Protein AF-A0A627EYJ0-F1 (afdb_monomer_lite)

Secondary structure (DSSP, 8-state):
---------SEEEEEES-HHHHHHHHHHHHHH-TTSEEEEE-SHHHHHHHHHT-TTPEEEEE--SS--HHHHHHTHHHHHHS-EEEE-S---HHHHHHHHHTT---EE-HHHHHHHHHHHHHH--

Radius of gyration: 14.63 Å; chains: 1; bounding box: 38×37×35 Å

Organism: Salmonella enterica (NCBI:txid28901)

Structure (mmCIF, N/CA/C/O backbone):
data_AF-A0A627EYJ0-F1
#
_entry.id   AF-A0A627EYJ0-F1
#
loop_
_atom_site.group_PDB
_atom_site.id
_atom_site.type_symbol
_atom_site.label_atom_id
_atom_site.label_alt_id
_atom_site.label_comp_id
_atom_site.label_asym_id
_atom_site.label_entity_id
_atom_site.label_seq_id
_atom_site.pdbx_PDB_ins_code
_atom_site.Cartn_x
_atom_site.Cartn_y
_atom_site.Cartn_z
_atom_site.occupancy
_atom_site.B_iso_or_equiv
_atom_site.auth_seq_id
_atom_site.auth_comp_id
_atom_site.auth_asym_id
_atom_site.auth_atom_id
_atom_site.pdbx_PDB_model_num
ATOM 1 N N . MET A 1 1 ? -24.959 13.457 2.576 1.00 31.61 1 MET A N 1
ATOM 2 C CA . MET A 1 1 ? -23.634 13.756 3.159 1.00 31.61 1 MET A CA 1
ATOM 3 C C . MET A 1 1 ? -23.467 12.906 4.403 1.00 31.61 1 MET A C 1
ATOM 5 O O . MET A 1 1 ? -23.877 13.311 5.481 1.00 31.61 1 MET A O 1
ATOM 9 N N . THR A 1 2 ? -22.971 11.685 4.243 1.00 36.28 2 THR A N 1
ATOM 10 C CA . THR A 1 2 ? -22.638 10.803 5.362 1.00 36.28 2 THR A CA 1
ATOM 11 C C . THR A 1 2 ? -21.277 11.224 5.898 1.00 36.28 2 THR A C 1
ATOM 13 O O . THR A 1 2 ? -20.251 11.022 5.255 1.00 36.28 2 THR A O 1
ATOM 16 N N . ALA A 1 3 ? -21.282 11.875 7.060 1.00 39.50 3 ALA A N 1
ATOM 17 C CA . ALA A 1 3 ? -20.084 12.046 7.860 1.00 39.50 3 ALA A CA 1
ATOM 18 C C . ALA A 1 3 ? -19.621 10.645 8.272 1.00 39.50 3 ALA A C 1
ATOM 20 O O . ALA A 1 3 ? -20.247 10.000 9.113 1.00 39.50 3 ALA A O 1
ATOM 21 N N . TYR A 1 4 ? -18.570 10.141 7.627 1.00 43.22 4 TYR A N 1
ATOM 22 C CA . TYR A 1 4 ? -17.852 8.984 8.133 1.00 43.22 4 TYR A CA 1
ATOM 23 C C . TYR A 1 4 ? -17.322 9.383 9.507 1.00 43.22 4 TYR A C 1
ATOM 25 O O . TYR A 1 4 ? -16.415 10.209 9.613 1.00 43.22 4 TYR A O 1
ATOM 33 N N . ASN A 1 5 ? -17.923 8.833 10.563 1.00 41.25 5 ASN A N 1
ATOM 34 C CA . ASN A 1 5 ? -17.305 8.784 11.877 1.00 41.25 5 ASN A CA 1
ATOM 35 C C . ASN A 1 5 ? -16.014 7.978 11.710 1.00 41.25 5 ASN A C 1
ATOM 37 O O . ASN A 1 5 ? -16.003 6.763 11.881 1.00 41.25 5 ASN A O 1
ATOM 41 N N . MET A 1 6 ? -14.932 8.656 11.329 1.00 46.12 6 MET A N 1
ATOM 42 C CA . MET A 1 6 ? -13.579 8.169 11.525 1.00 46.12 6 MET A CA 1
ATOM 43 C C . MET A 1 6 ? -13.405 8.046 13.036 1.00 46.12 6 MET A C 1
ATOM 45 O O . MET A 1 6 ? -12.924 8.967 13.694 1.00 46.12 6 MET A O 1
ATOM 49 N N . THR A 1 7 ? -13.791 6.911 13.614 1.00 48.22 7 THR A N 1
ATOM 50 C CA . THR A 1 7 ? -13.026 6.361 14.729 1.00 48.22 7 THR A CA 1
ATOM 51 C C . THR A 1 7 ? -11.583 6.397 14.260 1.00 48.22 7 THR A C 1
ATOM 53 O O . THR A 1 7 ? -11.213 5.623 13.384 1.00 48.22 7 THR A O 1
ATOM 56 N N . ALA A 1 8 ? -10.834 7.412 14.709 1.00 55.78 8 ALA A N 1
ATOM 57 C CA . ALA A 1 8 ? -9.495 7.703 14.222 1.00 55.78 8 ALA A CA 1
ATOM 58 C C . ALA A 1 8 ? -8.726 6.388 14.184 1.00 55.78 8 ALA A C 1
ATOM 60 O O . ALA A 1 8 ? -8.637 5.726 15.221 1.00 55.78 8 ALA A O 1
ATOM 61 N N . ALA A 1 9 ? -8.287 5.969 12.993 1.00 60.06 9 ALA A N 1
ATOM 62 C CA . ALA A 1 9 ? -7.642 4.679 12.822 1.00 60.06 9 ALA A CA 1
ATOM 63 C C . ALA A 1 9 ? -6.511 4.589 13.844 1.00 60.06 9 ALA A C 1
ATOM 65 O O . ALA A 1 9 ? -5.523 5.319 13.775 1.00 60.06 9 ALA A O 1
ATOM 66 N N . ARG A 1 10 ? -6.695 3.740 14.857 1.00 82.00 10 ARG A N 1
ATOM 67 C CA . ARG A 1 10 ? -5.769 3.665 15.993 1.00 82.00 10 ARG A CA 1
ATOM 68 C C . ARG A 1 10 ? -4.438 3.044 15.591 1.00 82.00 10 ARG A C 1
ATOM 70 O O . ARG A 1 10 ? -3.491 3.083 16.375 1.00 82.00 10 ARG A O 1
ATOM 77 N N . GLN A 1 11 ? -4.373 2.484 14.384 1.00 93.12 11 GLN A N 1
ATOM 78 C CA . GLN A 1 11 ? -3.228 1.771 13.872 1.00 93.12 11 GLN A CA 1
ATOM 79 C C . GLN A 1 11 ? -3.015 2.027 12.377 1.00 93.12 11 GLN A C 1
ATOM 81 O O . GLN A 1 11 ? -3.943 1.947 11.573 1.00 93.12 11 GLN A O 1
ATOM 86 N N . VAL A 1 12 ? -1.761 2.292 12.024 1.00 95.81 12 VAL A N 1
ATOM 87 C CA . VAL A 1 12 ? -1.252 2.338 10.655 1.00 95.81 12 VAL A CA 1
ATOM 88 C C . VAL A 1 12 ? -0.244 1.207 10.502 1.00 95.81 12 VAL A C 1
ATOM 90 O O . VAL A 1 12 ? 0.702 1.108 11.290 1.00 95.81 12 VAL A O 1
ATOM 93 N N . ILE A 1 13 ? -0.436 0.363 9.494 1.00 96.69 13 ILE A N 1
ATOM 94 C CA . ILE A 1 13 ? 0.482 -0.717 9.137 1.00 96.69 13 ILE A CA 1
ATOM 95 C C . ILE A 1 13 ? 1.143 -0.347 7.814 1.00 96.69 13 ILE A C 1
ATOM 97 O O . ILE A 1 13 ? 0.467 -0.113 6.816 1.00 96.69 13 ILE A O 1
ATOM 101 N N . ILE A 1 14 ? 2.471 -0.293 7.804 1.00 96.94 14 ILE A N 1
ATOM 102 C CA . ILE A 1 14 ? 3.259 0.033 6.616 1.00 96.94 14 ILE A CA 1
ATOM 103 C C . ILE A 1 14 ? 3.940 -1.238 6.121 1.00 96.94 14 ILE A C 1
ATOM 105 O O . ILE A 1 14 ? 4.604 -1.931 6.892 1.00 96.94 14 ILE A O 1
ATOM 109 N N . HIS A 1 15 ? 3.814 -1.530 4.833 1.00 96.06 15 HIS A N 1
ATOM 110 C CA . HIS A 1 15 ? 4.541 -2.607 4.172 1.00 96.06 15 HIS A CA 1
ATOM 111 C C . HIS A 1 15 ? 5.230 -2.079 2.918 1.00 96.06 15 HIS A C 1
ATOM 113 O O . HIS A 1 15 ? 4.689 -1.236 2.211 1.00 96.06 15 HIS A O 1
ATOM 119 N N . GLY A 1 16 ? 6.423 -2.579 2.623 1.00 93.31 16 GLY A N 1
ATOM 120 C CA . GLY A 1 16 ? 7.143 -2.232 1.408 1.00 93.31 16 GLY A CA 1
ATOM 121 C C . GLY A 1 16 ? 8.462 -2.974 1.302 1.00 93.31 16 GLY A C 1
ATOM 122 O O . GLY A 1 16 ? 8.986 -3.475 2.294 1.00 93.31 16 GLY A O 1
ATOM 123 N N . ASP A 1 17 ? 9.007 -3.031 0.092 1.00 86.31 17 ASP A N 1
ATOM 124 C CA . ASP A 1 1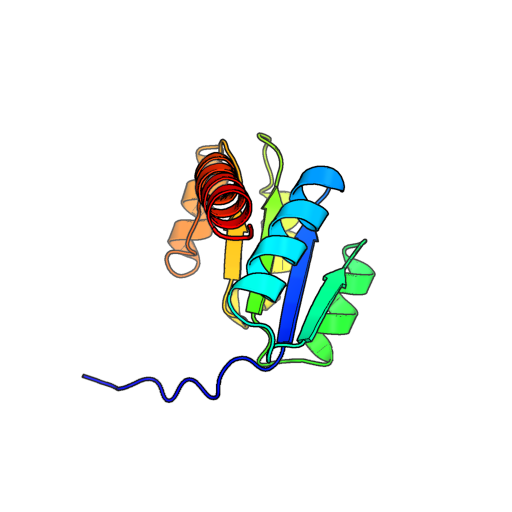7 ? 10.241 -3.766 -0.211 1.00 86.31 17 ASP A CA 1
ATOM 125 C C . ASP A 1 17 ? 11.508 -2.887 -0.177 1.00 86.31 17 ASP A C 1
ATOM 127 O O . ASP A 1 17 ? 12.612 -3.371 -0.425 1.00 86.31 17 ASP A O 1
ATOM 131 N N . CYS A 1 18 ? 11.361 -1.599 0.153 1.00 87.56 18 CYS A N 1
ATOM 132 C CA . CYS A 1 18 ? 12.442 -0.624 0.276 1.00 87.56 18 CYS A CA 1
ATOM 133 C C . CYS A 1 18 ? 12.471 -0.030 1.693 1.00 87.56 18 CYS A C 1
ATOM 135 O O . CYS A 1 18 ? 11.709 0.886 2.014 1.00 87.56 18 CYS A O 1
ATOM 137 N N . TRP A 1 19 ? 13.368 -0.543 2.542 1.00 89.69 19 TRP A N 1
ATOM 138 C CA . TRP A 1 19 ? 13.495 -0.126 3.946 1.00 89.69 19 TRP A CA 1
ATOM 139 C C . TRP A 1 19 ? 13.654 1.396 4.151 1.00 89.69 19 TRP A C 1
ATOM 141 O O . TRP A 1 19 ? 12.961 1.932 5.021 1.00 89.69 19 TRP A O 1
ATOM 151 N N . PRO A 1 20 ? 14.471 2.129 3.361 1.00 88.75 20 PRO A N 1
ATOM 152 C CA . PRO A 1 20 ? 14.584 3.582 3.504 1.00 88.75 20 PRO A CA 1
ATOM 153 C C . PRO A 1 20 ? 13.257 4.315 3.293 1.00 88.75 20 PRO A C 1
ATOM 155 O O . PRO A 1 20 ? 12.919 5.210 4.064 1.00 88.75 20 PRO A O 1
ATOM 158 N N . VAL A 1 21 ? 12.477 3.904 2.287 1.00 89.94 21 VAL A N 1
ATOM 159 C CA . VAL A 1 21 ? 11.166 4.503 2.001 1.00 89.94 21 VAL A CA 1
ATOM 160 C C . VAL A 1 21 ? 10.200 4.193 3.138 1.00 89.94 21 VAL A C 1
ATOM 162 O O . VAL A 1 21 ? 9.611 5.109 3.699 1.00 89.94 21 VAL A O 1
ATOM 165 N N . VAL A 1 22 ? 10.083 2.926 3.541 1.00 94.19 22 VAL A N 1
ATOM 166 C CA . VAL A 1 22 ? 9.208 2.510 4.653 1.00 94.19 22 VAL A CA 1
ATOM 167 C C . VAL A 1 22 ? 9.528 3.280 5.941 1.00 94.19 22 VAL A C 1
ATOM 169 O O . VAL A 1 22 ? 8.617 3.776 6.604 1.00 94.19 22 VAL A O 1
ATOM 172 N N . SER A 1 23 ? 10.812 3.442 6.264 1.00 92.31 23 SER A N 1
ATOM 173 C CA . SER A 1 23 ? 11.262 4.174 7.455 1.00 92.31 23 SER A CA 1
ATOM 174 C C . SER A 1 23 ? 10.925 5.666 7.380 1.00 92.31 23 SER A C 1
ATOM 176 O O . SER A 1 23 ? 10.452 6.246 8.357 1.00 92.31 23 SER A O 1
ATOM 178 N N . ALA A 1 24 ? 11.115 6.285 6.212 1.00 92.25 24 ALA A N 1
ATOM 179 C CA . ALA A 1 24 ? 10.760 7.681 5.974 1.00 92.25 24 ALA A CA 1
ATOM 180 C C . ALA A 1 24 ? 9.246 7.916 6.128 1.00 92.25 24 ALA A C 1
ATOM 182 O O . ALA A 1 24 ? 8.825 8.848 6.816 1.00 92.25 24 ALA A O 1
ATOM 183 N N . VAL A 1 25 ? 8.422 7.030 5.562 1.00 93.81 25 VAL A N 1
ATOM 184 C CA . VAL A 1 25 ? 6.960 7.083 5.716 1.00 93.81 25 VAL A CA 1
ATOM 185 C C . VAL A 1 25 ? 6.548 6.900 7.172 1.00 93.81 25 VAL A C 1
ATOM 187 O O . VAL A 1 25 ? 5.724 7.667 7.667 1.00 93.81 25 VAL A O 1
ATOM 190 N N . GLN A 1 26 ? 7.148 5.946 7.890 1.00 94.69 26 GLN A N 1
ATOM 191 C CA . GLN A 1 26 ? 6.879 5.754 9.316 1.00 94.69 26 GLN A CA 1
ATOM 192 C C . GLN A 1 26 ? 7.164 7.026 10.123 1.00 94.69 26 GLN A C 1
ATOM 194 O O . GLN A 1 26 ? 6.361 7.398 10.981 1.00 94.69 26 GLN A O 1
ATOM 199 N N . ALA A 1 27 ? 8.285 7.699 9.854 1.00 91.69 27 ALA A N 1
ATOM 200 C CA . ALA A 1 27 ? 8.635 8.945 10.529 1.00 91.69 27 ALA A CA 1
ATOM 201 C C . ALA A 1 27 ? 7.590 10.043 10.273 1.00 91.69 27 ALA A C 1
ATOM 203 O O . ALA A 1 27 ? 7.151 10.696 11.219 1.00 91.69 27 ALA A O 1
ATOM 204 N N . VAL A 1 28 ? 7.132 10.196 9.026 1.00 91.81 28 VAL A N 1
ATOM 205 C CA . VAL A 1 28 ? 6.078 11.163 8.677 1.00 91.81 28 VAL A CA 1
ATOM 206 C C . VAL A 1 28 ? 4.760 10.833 9.368 1.00 91.81 28 VAL A C 1
ATOM 208 O O . VAL A 1 28 ? 4.152 11.720 9.961 1.00 91.81 28 VAL A O 1
ATOM 211 N N . VAL A 1 29 ? 4.329 9.569 9.346 1.00 92.31 29 VAL A N 1
ATOM 212 C CA . VAL A 1 29 ? 3.090 9.149 10.019 1.00 92.31 29 VAL A CA 1
ATOM 213 C C . VAL A 1 29 ? 3.161 9.468 11.510 1.00 92.31 29 VAL A C 1
ATOM 215 O O . VAL A 1 29 ? 2.232 10.066 12.042 1.00 92.31 29 VAL A O 1
ATOM 218 N N . ARG A 1 30 ? 4.275 9.143 12.176 1.00 91.94 30 ARG A N 1
ATOM 219 C CA . ARG A 1 30 ? 4.462 9.436 13.607 1.00 91.94 30 ARG A CA 1
ATOM 220 C C . ARG A 1 30 ? 4.501 10.931 13.914 1.00 91.94 30 ARG A C 1
ATOM 222 O O . ARG A 1 30 ? 4.026 11.328 14.970 1.00 91.94 30 ARG A O 1
ATOM 229 N N . ALA A 1 31 ? 5.049 11.750 13.019 1.00 89.44 31 ALA A N 1
ATOM 230 C CA . ALA A 1 31 ? 5.067 13.201 13.189 1.00 89.44 31 ALA A CA 1
ATOM 231 C C . ALA A 1 31 ? 3.670 13.821 13.018 1.00 89.44 31 ALA A C 1
ATOM 233 O O . ALA A 1 31 ? 3.290 14.710 13.773 1.00 89.44 31 ALA A O 1
ATOM 234 N N . MET A 1 32 ? 2.899 13.339 12.040 1.00 86.44 32 MET A N 1
ATOM 235 C CA . MET A 1 32 ? 1.574 13.876 11.708 1.00 86.44 32 MET A CA 1
ATOM 236 C C . MET A 1 32 ? 0.453 13.332 12.603 1.00 86.44 32 MET A C 1
ATOM 238 O O . MET A 1 32 ? -0.571 13.991 12.775 1.00 86.44 32 MET A O 1
ATOM 242 N N . ARG A 1 33 ? 0.619 12.109 13.114 1.00 88.12 33 ARG A N 1
ATOM 243 C CA . ARG A 1 33 ? -0.359 11.352 13.908 1.00 88.12 33 ARG A CA 1
ATOM 244 C C . ARG A 1 33 ? 0.341 10.617 15.064 1.00 88.12 33 ARG A C 1
ATOM 246 O O . ARG A 1 33 ? 0.374 9.382 15.069 1.00 88.12 33 ARG A O 1
ATOM 253 N N . PRO A 1 34 ? 0.949 11.333 16.026 1.00 87.56 34 PRO A N 1
ATOM 254 C CA . PRO A 1 34 ? 1.672 10.713 17.143 1.00 87.56 34 PRO A CA 1
ATOM 255 C C . PRO A 1 34 ? 0.791 9.812 18.024 1.00 87.56 34 PRO A C 1
ATOM 257 O O . PRO A 1 34 ? 1.297 8.913 18.693 1.00 87.56 34 PRO A O 1
ATOM 260 N N . GLU A 1 35 ? -0.523 10.028 18.019 1.00 88.12 35 GLU A N 1
ATOM 261 C CA . GLU A 1 35 ? -1.522 9.233 18.731 1.00 88.12 35 GLU A CA 1
ATOM 262 C C . GLU A 1 35 ? -1.795 7.860 18.094 1.00 88.12 35 GLU A C 1
ATOM 264 O O . GLU A 1 35 ? -2.317 6.961 18.758 1.00 88.12 35 GLU A O 1
ATOM 269 N N . CYS A 1 36 ? -1.459 7.684 16.813 1.00 88.12 36 CYS A N 1
ATOM 270 C CA . CYS A 1 36 ? -1.682 6.441 16.086 1.00 88.12 36 CYS A CA 1
ATOM 271 C C . CYS A 1 36 ? -0.518 5.473 16.306 1.00 88.12 36 CYS A C 1
ATOM 273 O O . CYS A 1 36 ? 0.656 5.804 16.115 1.00 88.12 36 CYS A O 1
ATOM 275 N N . ARG A 1 37 ? -0.833 4.211 16.610 1.00 93.44 37 ARG A N 1
ATOM 276 C CA . ARG A 1 37 ? 0.171 3.149 16.601 1.00 93.44 37 ARG A CA 1
ATOM 277 C C . ARG A 1 37 ? 0.656 2.942 15.167 1.00 93.44 37 ARG A C 1
ATOM 279 O O . ARG A 1 37 ? -0.136 2.618 14.292 1.00 93.44 37 ARG A O 1
ATOM 286 N N . CYS A 1 38 ? 1.951 3.096 14.920 1.00 95.06 38 CYS A N 1
ATOM 287 C CA . CYS A 1 38 ? 2.522 2.895 13.590 1.00 95.06 38 CYS A CA 1
ATOM 288 C C . CYS A 1 38 ? 3.493 1.712 13.578 1.00 95.06 38 CYS A C 1
ATOM 290 O O . CYS A 1 38 ? 4.589 1.781 14.148 1.00 95.06 38 CYS A O 1
ATOM 292 N N . ASP A 1 39 ? 3.070 0.639 12.914 1.00 95.19 39 ASP A N 1
ATOM 293 C CA . ASP A 1 39 ? 3.780 -0.628 12.795 1.00 95.19 39 ASP A CA 1
ATOM 294 C C . ASP A 1 39 ? 4.317 -0.847 11.376 1.00 95.19 39 ASP A C 1
ATOM 296 O O . ASP A 1 39 ? 3.689 -0.460 10.393 1.00 95.19 39 ASP A O 1
ATOM 300 N N . ILE A 1 40 ? 5.451 -1.542 11.270 1.00 96.25 40 ILE A N 1
ATOM 301 C CA . ILE A 1 40 ? 5.987 -2.026 9.994 1.00 96.25 40 ILE A CA 1
ATOM 302 C C . ILE A 1 40 ? 5.734 -3.533 9.893 1.00 96.25 40 ILE A C 1
ATOM 304 O O . ILE A 1 40 ? 5.972 -4.287 10.843 1.00 96.25 40 ILE A O 1
ATOM 308 N N . ALA A 1 41 ? 5.253 -3.969 8.734 1.00 95.19 41 ALA A N 1
ATOM 309 C CA . ALA A 1 41 ? 5.186 -5.365 8.340 1.00 95.19 41 ALA A CA 1
ATOM 310 C C . ALA A 1 41 ? 6.307 -5.657 7.335 1.00 95.19 41 ALA A C 1
ATOM 312 O O . ALA A 1 41 ? 6.256 -5.225 6.187 1.00 95.19 41 ALA A O 1
ATOM 313 N N . GLU A 1 42 ? 7.327 -6.399 7.760 1.00 89.75 42 GLU A N 1
ATOM 314 C CA . GLU A 1 42 ? 8.538 -6.653 6.959 1.00 89.75 42 GLU A CA 1
ATOM 315 C C . GLU A 1 42 ? 8.353 -7.751 5.897 1.00 89.75 42 GLU A C 1
ATOM 317 O O . GLU A 1 42 ? 9.182 -7.922 5.009 1.00 89.75 42 GLU A O 1
ATOM 322 N 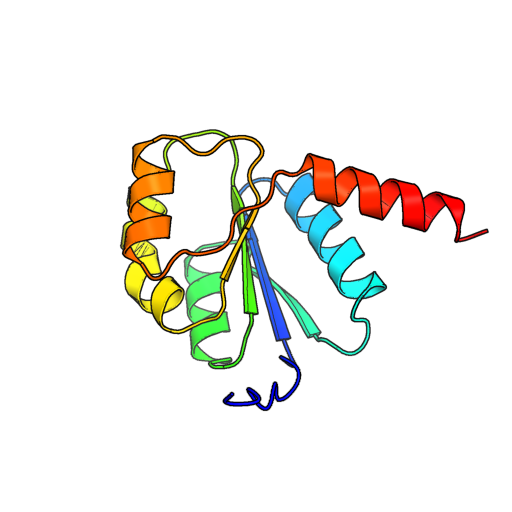N . SER A 1 43 ? 7.251 -8.501 5.967 1.00 90.94 43 SER A N 1
ATOM 323 C CA . SER A 1 43 ? 6.930 -9.589 5.044 1.00 90.94 43 SER A CA 1
ATOM 324 C C . SER A 1 43 ? 5.423 -9.692 4.818 1.00 90.94 43 SER A C 1
ATOM 326 O O . SER A 1 43 ? 4.634 -9.228 5.643 1.00 90.94 43 SER A O 1
ATOM 328 N N . LEU A 1 44 ? 5.010 -10.332 3.720 1.00 90.06 44 LEU A N 1
ATOM 329 C CA . LEU A 1 44 ? 3.589 -10.560 3.431 1.00 90.06 44 LEU A CA 1
ATOM 330 C C . LEU A 1 44 ? 2.880 -11.400 4.508 1.00 90.06 44 LEU A C 1
ATOM 332 O O . LEU A 1 44 ? 1.788 -11.008 4.912 1.00 90.06 44 LEU A O 1
ATOM 336 N N . PRO A 1 45 ? 3.469 -12.486 5.052 1.00 91.44 45 PRO A N 1
ATOM 337 C CA . PRO A 1 45 ? 2.856 -13.199 6.174 1.00 91.44 45 PRO A CA 1
ATOM 338 C C . PRO A 1 45 ? 2.665 -12.315 7.414 1.00 91.44 45 PRO A C 1
ATOM 340 O O . PRO A 1 45 ? 1.607 -12.349 8.037 1.00 91.44 45 PRO A O 1
ATOM 343 N N . CYS A 1 46 ? 3.657 -11.479 7.743 1.00 92.81 46 CYS A N 1
ATOM 344 C CA . CYS A 1 46 ? 3.559 -10.533 8.858 1.00 92.81 46 CYS A CA 1
ATOM 345 C C . CYS A 1 46 ? 2.454 -9.493 8.614 1.00 92.81 46 CYS A C 1
ATOM 347 O O . CYS A 1 46 ? 1.689 -9.175 9.524 1.00 92.81 46 CYS A O 1
ATOM 349 N N . LEU A 1 47 ? 2.333 -9.003 7.378 1.00 93.75 47 LEU A N 1
ATOM 350 C CA . LEU A 1 47 ? 1.278 -8.076 6.976 1.00 93.75 47 LEU A CA 1
ATOM 351 C C . LEU A 1 47 ? -0.111 -8.697 7.166 1.00 93.75 47 LEU A C 1
ATOM 353 O O . LEU A 1 47 ? -0.956 -8.109 7.839 1.00 93.75 47 LEU A O 1
ATOM 357 N N . LEU A 1 48 ? -0.316 -9.903 6.628 1.00 91.19 48 LEU A N 1
ATOM 358 C CA . LEU A 1 48 ? -1.573 -10.648 6.735 1.00 91.19 48 LEU A CA 1
ATOM 359 C C . LEU A 1 48 ? -1.961 -10.883 8.198 1.00 91.19 48 LEU A C 1
ATOM 361 O O . LEU A 1 48 ? -3.097 -10.616 8.594 1.00 91.19 48 LEU A O 1
ATOM 365 N N . GLN A 1 49 ? -1.006 -11.328 9.018 1.00 91.62 49 GLN A N 1
ATOM 366 C CA . GLN A 1 49 ? -1.233 -11.564 10.441 1.00 91.62 49 GLN A CA 1
ATOM 367 C C . GLN A 1 49 ? -1.651 -10.280 11.172 1.00 91.62 49 GLN A C 1
ATOM 369 O O . GLN A 1 49 ? -2.589 -10.302 11.969 1.00 91.62 49 GLN A O 1
ATOM 374 N N . ARG A 1 50 ? -0.972 -9.156 10.906 1.00 91.94 50 ARG A N 1
ATOM 375 C CA . ARG A 1 50 ? -1.269 -7.877 11.567 1.00 91.94 50 ARG A CA 1
ATOM 376 C C . ARG A 1 50 ? -2.631 -7.321 11.166 1.00 91.94 50 ARG A C 1
ATOM 378 O O . ARG A 1 50 ? -3.360 -6.883 12.047 1.00 91.94 50 ARG A O 1
ATOM 385 N N . LEU A 1 51 ? -2.978 -7.371 9.881 1.00 90.75 51 LEU A N 1
ATOM 386 C CA . LEU A 1 51 ? -4.271 -6.886 9.385 1.00 90.75 51 LEU A CA 1
ATOM 387 C C . LEU A 1 51 ? -5.436 -7.732 9.905 1.00 90.75 51 LEU A C 1
ATOM 389 O O . LEU A 1 51 ? -6.441 -7.184 10.343 1.00 90.75 51 LEU A O 1
ATOM 393 N N . THR A 1 52 ? -5.256 -9.054 9.992 1.00 89.00 52 THR A N 1
ATOM 394 C CA . THR A 1 52 ? -6.260 -9.946 10.599 1.00 89.00 52 THR A CA 1
ATOM 395 C C . THR A 1 52 ? -6.541 -9.579 12.062 1.00 89.00 52 THR A C 1
ATOM 397 O O . THR A 1 52 ? -7.680 -9.641 12.516 1.00 89.00 52 THR A O 1
ATOM 400 N N . GLY A 1 53 ? -5.511 -9.175 12.813 1.00 89.06 53 GLY A N 1
ATOM 401 C CA . GLY A 1 53 ? -5.651 -8.732 14.203 1.00 89.06 53 GLY A CA 1
ATOM 402 C C . GLY A 1 53 ? -6.125 -7.284 14.375 1.00 89.06 53 GLY A C 1
ATOM 403 O O . GLY A 1 53 ? -6.347 -6.860 15.509 1.00 89.06 53 GLY A O 1
ATOM 404 N N . ALA A 1 54 ? -6.253 -6.520 13.288 1.00 90.44 54 ALA A N 1
ATOM 405 C CA . ALA A 1 54 ? -6.555 -5.093 13.311 1.00 90.44 54 ALA A CA 1
ATOM 406 C C . ALA A 1 54 ? -7.449 -4.700 12.115 1.00 90.44 54 ALA A C 1
ATOM 408 O O . ALA A 1 54 ? -6.972 -4.047 11.185 1.00 90.44 54 ALA A O 1
ATOM 409 N N . PRO A 1 55 ? -8.747 -5.064 12.133 1.00 86.69 55 PRO A N 1
ATOM 410 C CA . PRO A 1 55 ? -9.671 -4.817 11.018 1.00 86.69 55 PRO A CA 1
ATOM 411 C C . PRO A 1 55 ? -9.798 -3.329 10.652 1.00 86.69 55 PRO A C 1
ATOM 413 O O . PRO A 1 55 ? -9.916 -2.979 9.488 1.00 86.69 55 PRO A O 1
ATOM 416 N N . GLU A 1 56 ? -9.668 -2.434 11.632 1.00 89.94 56 GLU A N 1
ATOM 417 C CA . GLU A 1 56 ? -9.762 -0.978 11.438 1.00 89.94 56 GLU A CA 1
ATOM 418 C C . GLU A 1 56 ? -8.419 -0.314 11.064 1.00 89.94 56 GLU A C 1
ATOM 420 O O . GLU A 1 56 ? -8.296 0.914 11.087 1.00 89.94 56 GLU A O 1
ATOM 425 N N . ALA A 1 57 ? -7.363 -1.097 10.808 1.00 93.12 57 ALA A N 1
ATOM 426 C CA . ALA A 1 57 ? -6.052 -0.547 10.484 1.00 93.12 57 ALA A CA 1
ATOM 427 C C . ALA A 1 57 ? -6.023 0.071 9.082 1.00 93.12 57 ALA A C 1
ATOM 429 O O . ALA A 1 57 ? -6.574 -0.479 8.129 1.00 93.12 57 ALA A O 1
ATOM 430 N N . VAL A 1 58 ? -5.294 1.181 8.954 1.00 94.88 58 VAL A N 1
ATOM 431 C CA . VAL A 1 58 ? -4.941 1.760 7.652 1.00 94.88 58 VAL A CA 1
ATOM 432 C C . VAL A 1 58 ? -3.674 1.087 7.145 1.00 94.88 58 VAL A C 1
ATOM 434 O O . VAL A 1 58 ? -2.677 1.002 7.869 1.00 94.88 58 VAL A O 1
ATOM 437 N N . LEU A 1 59 ? -3.691 0.651 5.890 1.00 96.00 59 LEU A N 1
ATOM 438 C CA . LEU A 1 59 ? -2.542 0.072 5.211 1.00 96.00 59 LEU A CA 1
ATOM 439 C C . LEU A 1 59 ? -1.840 1.121 4.343 1.00 96.00 59 LEU A C 1
ATOM 441 O O . LEU A 1 59 ? -2.465 1.787 3.522 1.00 96.00 59 LEU A O 1
ATOM 445 N N . ILE A 1 60 ? -0.519 1.220 4.466 1.00 96.12 60 ILE A N 1
ATOM 446 C CA . ILE A 1 60 ? 0.320 1.956 3.517 1.00 96.12 60 ILE A CA 1
ATOM 447 C C . ILE A 1 60 ? 1.253 0.972 2.808 1.00 96.12 60 ILE A C 1
ATOM 449 O O . ILE A 1 60 ? 2.044 0.286 3.456 1.00 96.12 60 ILE A O 1
ATOM 453 N N . LEU A 1 61 ? 1.170 0.919 1.478 1.00 95.75 61 LEU A N 1
ATOM 454 C CA . LEU A 1 61 ? 2.014 0.083 0.624 1.00 95.75 61 LEU A CA 1
ATOM 455 C C . LEU A 1 61 ? 3.080 0.926 -0.073 1.00 95.75 61 LEU A C 1
ATOM 457 O O . LEU A 1 61 ? 2.780 1.640 -1.022 1.00 95.75 61 LEU A O 1
ATOM 461 N N . CYS A 1 62 ? 4.332 0.814 0.356 1.00 95.12 62 CYS A N 1
ATOM 462 C CA . CYS A 1 62 ? 5.478 1.464 -0.272 1.00 95.12 62 CYS A CA 1
ATOM 463 C C . CYS A 1 62 ? 6.082 0.546 -1.344 1.00 95.12 62 CYS A C 1
ATOM 465 O O . CYS A 1 62 ? 6.768 -0.428 -1.024 1.00 95.12 62 CYS A O 1
ATOM 467 N N . LEU A 1 63 ? 5.842 0.859 -2.616 1.00 92.56 63 LEU A N 1
ATOM 468 C CA . LEU A 1 63 ? 6.198 0.025 -3.761 1.00 92.56 63 LEU A CA 1
ATOM 469 C C . LEU A 1 63 ? 7.248 0.706 -4.647 1.00 92.56 63 LEU A C 1
ATOM 471 O O . LEU A 1 63 ? 7.148 1.891 -4.963 1.00 92.56 63 LEU A O 1
ATOM 475 N N . ARG A 1 64 ? 8.243 -0.055 -5.110 1.00 90.75 64 ARG A N 1
ATOM 476 C CA . ARG A 1 64 ? 9.193 0.405 -6.141 1.00 90.75 64 ARG A CA 1
ATOM 477 C C . ARG A 1 64 ? 8.553 0.449 -7.543 1.00 90.75 64 ARG A C 1
ATOM 479 O O . ARG A 1 64 ? 7.646 -0.341 -7.779 1.00 90.75 64 ARG A O 1
ATOM 486 N N . PRO A 1 65 ? 9.070 1.255 -8.488 1.00 89.19 65 PRO A N 1
ATOM 487 C CA . PRO A 1 65 ? 8.650 1.276 -9.898 1.00 89.19 65 PRO A CA 1
ATOM 488 C C . PRO A 1 65 ? 8.838 -0.063 -10.635 1.00 89.19 65 PRO A C 1
ATOM 490 O O . PRO A 1 65 ? 9.878 -0.318 -11.242 1.00 89.19 65 PRO A O 1
ATOM 493 N N . ARG A 1 66 ? 7.861 -0.965 -10.550 1.00 89.38 66 ARG A N 1
ATOM 494 C CA . ARG A 1 66 ? 7.811 -2.246 -11.277 1.00 89.38 66 ARG A CA 1
ATOM 495 C C . ARG A 1 66 ? 6.380 -2.771 -11.279 1.00 89.38 66 ARG A C 1
ATOM 497 O O . ARG A 1 66 ? 5.539 -2.210 -10.594 1.00 89.38 66 ARG A O 1
ATOM 504 N N . GLU A 1 67 ? 6.117 -3.843 -12.016 1.00 86.69 67 GLU A N 1
ATOM 505 C CA . GLU A 1 67 ? 4.795 -4.472 -12.009 1.00 86.69 67 GLU A CA 1
ATOM 506 C C . GLU A 1 67 ? 4.511 -5.167 -10.667 1.00 86.69 67 GLU A C 1
ATOM 508 O O . GLU A 1 67 ? 5.327 -5.965 -10.191 1.00 86.69 67 GLU A O 1
ATOM 513 N N . HIS A 1 68 ? 3.340 -4.894 -10.080 1.00 90.88 68 HIS A N 1
ATOM 514 C CA . HIS A 1 68 ? 2.906 -5.445 -8.786 1.00 90.88 68 HIS A CA 1
ATOM 515 C C . HIS A 1 68 ? 1.596 -6.227 -8.867 1.00 90.88 68 HIS A C 1
ATOM 517 O O . HIS A 1 68 ? 1.025 -6.581 -7.837 1.00 90.88 68 HIS A O 1
ATOM 523 N N . ILE A 1 69 ? 1.130 -6.566 -10.067 1.00 89.31 69 ILE A N 1
ATOM 524 C CA . ILE A 1 69 ? -0.155 -7.248 -10.268 1.00 89.31 69 ILE A CA 1
ATOM 525 C C . ILE A 1 69 ? -0.320 -8.517 -9.412 1.00 89.31 69 ILE A C 1
ATOM 527 O O . ILE A 1 69 ? -1.382 -8.738 -8.834 1.00 89.31 69 ILE A O 1
ATOM 531 N N . TYR A 1 70 ? 0.740 -9.318 -9.250 1.00 89.75 70 TYR A N 1
ATOM 532 C CA . TYR A 1 70 ? 0.713 -10.518 -8.406 1.00 89.75 70 TYR A CA 1
ATOM 533 C C . TYR A 1 70 ? 0.601 -10.194 -6.915 1.00 89.75 70 TYR A C 1
ATOM 535 O O . TYR A 1 70 ? -0.098 -10.895 -6.186 1.00 89.75 70 TYR A O 1
ATOM 543 N N . LEU A 1 71 ? 1.261 -9.123 -6.466 1.00 90.81 71 LEU A N 1
ATOM 544 C CA . LEU A 1 71 ? 1.151 -8.638 -5.094 1.00 90.81 71 LEU A CA 1
ATOM 545 C C . LEU A 1 71 ? -0.275 -8.155 -4.820 1.00 90.81 71 LEU A C 1
ATOM 547 O O . LEU A 1 71 ? -0.879 -8.563 -3.832 1.00 90.81 71 LEU A O 1
ATOM 551 N N . PHE A 1 72 ? -0.838 -7.343 -5.715 1.00 92.56 72 PHE A N 1
ATOM 552 C CA . PHE A 1 72 ? -2.218 -6.879 -5.596 1.00 92.56 72 PHE A CA 1
ATOM 553 C C . PHE A 1 72 ? -3.208 -8.036 -5.598 1.00 92.56 72 PHE A C 1
ATOM 555 O O . PHE A 1 72 ? -4.107 -8.068 -4.765 1.00 92.56 72 PHE A O 1
ATOM 562 N N . TYR A 1 73 ? -3.017 -9.026 -6.470 1.00 91.12 73 TYR A N 1
ATOM 563 C CA . TYR A 1 73 ? -3.858 -10.217 -6.482 1.00 91.12 73 TYR A CA 1
ATOM 564 C C . TYR A 1 73 ? -3.783 -10.993 -5.158 1.00 91.12 73 TYR A C 1
ATOM 566 O O . TYR A 1 73 ? -4.820 -11.357 -4.606 1.00 91.12 73 TYR A O 1
ATOM 574 N N . ALA A 1 74 ? -2.579 -11.189 -4.611 1.00 89.44 74 ALA A N 1
ATOM 575 C CA . ALA A 1 74 ? -2.384 -11.856 -3.323 1.00 89.44 74 ALA A CA 1
ATOM 576 C C . ALA A 1 74 ? -2.998 -11.080 -2.144 1.00 89.44 74 ALA A C 1
ATOM 578 O O . ALA A 1 74 ? -3.434 -11.687 -1.169 1.00 89.44 74 ALA A O 1
ATOM 579 N N . LEU A 1 75 ? -3.049 -9.749 -2.236 1.00 91.12 75 LEU A N 1
ATOM 580 C CA . LEU A 1 75 ? -3.599 -8.868 -1.206 1.00 91.12 75 LEU A CA 1
ATOM 581 C C . LEU A 1 75 ? -5.054 -8.453 -1.466 1.00 91.12 75 LEU A C 1
ATOM 583 O O . LEU A 1 75 ? -5.577 -7.63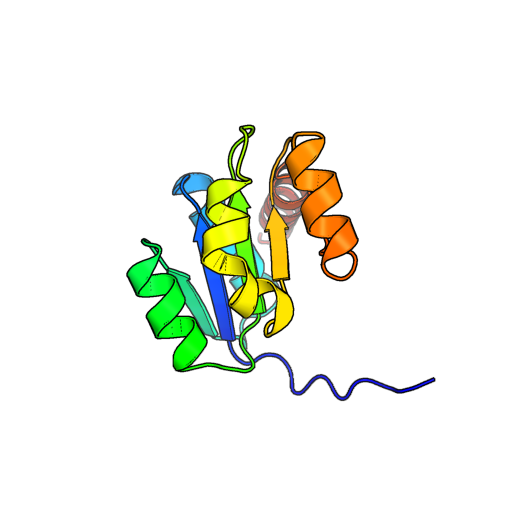4 -0.719 1.00 91.12 75 LEU A O 1
ATOM 587 N N . LYS A 1 76 ? -5.722 -8.993 -2.493 1.00 92.00 76 LYS A N 1
ATOM 588 C CA . LYS A 1 76 ? -7.014 -8.478 -2.974 1.00 92.00 76 LYS A CA 1
ATOM 589 C C . LYS A 1 76 ? -8.058 -8.309 -1.869 1.00 92.00 76 LYS A C 1
ATOM 591 O O . LYS A 1 76 ? -8.680 -7.259 -1.813 1.00 92.00 76 LYS A O 1
ATOM 596 N N . SER A 1 77 ? -8.263 -9.316 -1.016 1.00 88.06 77 SER A N 1
ATOM 597 C CA . SER A 1 77 ? -9.243 -9.212 0.078 1.00 88.06 77 SER A CA 1
ATOM 598 C C . SER A 1 77 ? -8.889 -8.066 1.023 1.00 88.06 77 SER A C 1
ATOM 600 O O . SER A 1 77 ? -9.705 -7.190 1.262 1.00 88.06 77 SER A O 1
ATOM 602 N N . LEU A 1 78 ? -7.624 -7.983 1.439 1.00 87.81 78 LEU A N 1
ATOM 603 C CA . LEU A 1 78 ? -7.146 -6.924 2.324 1.00 87.81 78 LEU A CA 1
ATOM 604 C C . LEU A 1 78 ? -7.299 -5.525 1.721 1.00 87.81 78 LEU A C 1
ATOM 606 O O . LEU A 1 78 ? -7.656 -4.589 2.425 1.00 87.81 78 LEU A O 1
ATOM 610 N N . LEU A 1 79 ? -7.015 -5.378 0.426 1.00 89.62 79 LEU A N 1
ATOM 611 C CA . LEU A 1 79 ? -7.129 -4.097 -0.273 1.00 89.62 79 LEU A CA 1
ATOM 612 C C . LEU A 1 79 ? -8.576 -3.600 -0.366 1.00 89.62 79 LEU A C 1
ATOM 614 O O . LEU A 1 79 ? -8.787 -2.402 -0.523 1.00 89.62 79 LEU A O 1
ATOM 618 N N . LEU A 1 80 ? -9.546 -4.512 -0.292 1.00 90.94 80 LEU A N 1
ATOM 619 C CA . LEU A 1 80 ? -10.973 -4.199 -0.312 1.00 90.94 80 LEU A CA 1
ATOM 620 C C . LEU A 1 80 ? -11.554 -4.020 1.099 1.00 90.94 80 LEU A C 1
ATOM 622 O O . LEU A 1 80 ? -12.520 -3.278 1.259 1.00 90.94 80 LEU A O 1
ATOM 626 N N . ASP A 1 81 ? -10.965 -4.675 2.102 1.00 91.81 81 ASP A N 1
ATOM 627 C CA . ASP A 1 81 ? -11.457 -4.675 3.485 1.00 91.81 81 ASP A CA 1
ATOM 628 C C . ASP A 1 81 ? -10.856 -3.547 4.345 1.00 91.81 81 ASP A C 1
ATOM 630 O O . ASP A 1 81 ? -11.440 -3.169 5.360 1.00 91.81 81 ASP A O 1
ATOM 634 N N . HIS A 1 82 ? -9.708 -2.985 3.950 1.00 91.88 82 HIS A N 1
ATOM 635 C CA . HIS A 1 82 ? -9.004 -1.941 4.700 1.00 91.88 82 HIS A CA 1
ATOM 636 C C . HIS A 1 82 ? -8.861 -0.639 3.901 1.00 91.88 82 HIS A C 1
ATOM 638 O O . HIS A 1 82 ? -8.694 -0.675 2.682 1.00 91.88 82 HIS A O 1
ATOM 644 N N . PRO A 1 83 ? -8.810 0.534 4.560 1.00 93.38 83 PRO A N 1
ATOM 645 C CA . PRO A 1 83 ? -8.342 1.753 3.913 1.00 93.38 83 PRO A CA 1
ATOM 646 C C . PRO A 1 83 ? -6.869 1.605 3.511 1.00 93.38 83 PRO A C 1
ATOM 648 O O . PRO A 1 83 ? -6.020 1.314 4.359 1.00 93.38 83 PRO A O 1
ATOM 651 N N . VAL A 1 84 ? -6.555 1.837 2.234 1.00 95.00 84 VAL A N 1
ATOM 652 C CA . VAL A 1 84 ? -5.201 1.655 1.692 1.00 95.00 84 VAL A CA 1
ATOM 653 C C . VAL A 1 84 ? -4.693 2.916 1.010 1.00 95.00 84 VAL A C 1
ATOM 655 O O . VAL A 1 84 ? -5.431 3.564 0.277 1.00 95.00 84 VAL A O 1
ATOM 658 N N . LEU A 1 85 ? -3.413 3.228 1.207 1.00 95.19 85 LEU A N 1
ATOM 659 C CA . LEU A 1 85 ? -2.654 4.185 0.405 1.00 95.19 85 LEU A CA 1
ATOM 660 C C . LEU A 1 85 ? -1.468 3.477 -0.254 1.00 95.19 85 LEU A C 1
ATOM 662 O O . LEU A 1 85 ? -0.645 2.866 0.431 1.00 95.19 85 LEU A O 1
ATOM 666 N N . VAL A 1 86 ? -1.345 3.594 -1.575 1.00 94.88 86 VAL A N 1
ATOM 667 C CA . VAL A 1 86 ? -0.174 3.108 -2.315 1.00 94.88 86 VAL A CA 1
ATOM 668 C C . VAL A 1 86 ? 0.811 4.251 -2.523 1.00 94.88 86 VAL A C 1
ATOM 670 O O . VAL A 1 86 ? 0.459 5.316 -3.015 1.00 94.88 86 VAL A O 1
ATOM 673 N N . ILE A 1 87 ? 2.069 4.034 -2.169 1.00 94.19 87 ILE A N 1
ATOM 674 C CA . ILE A 1 87 ? 3.146 5.001 -2.333 1.00 94.19 87 ILE A CA 1
ATOM 675 C C . ILE A 1 87 ? 4.146 4.437 -3.327 1.00 94.19 87 ILE A C 1
ATOM 677 O O . ILE A 1 87 ? 4.803 3.436 -3.048 1.00 94.19 87 ILE A O 1
ATOM 681 N N . SER A 1 88 ? 4.261 5.074 -4.488 1.00 92.75 88 SER A N 1
ATOM 682 C CA . SER A 1 88 ? 5.208 4.683 -5.529 1.00 92.75 88 SER A CA 1
ATOM 683 C C . SER A 1 88 ? 5.473 5.840 -6.481 1.00 92.75 88 SER A C 1
ATOM 685 O O . SER A 1 88 ? 4.533 6.511 -6.901 1.00 92.75 88 SER A O 1
ATOM 687 N N . ASP A 1 89 ? 6.736 6.068 -6.849 1.00 89.75 89 ASP A N 1
ATOM 688 C CA . ASP A 1 89 ? 7.090 7.109 -7.827 1.00 89.75 89 ASP A CA 1
ATOM 689 C C . ASP A 1 89 ? 6.523 6.827 -9.222 1.00 89.75 89 ASP A C 1
ATOM 691 O O . ASP A 1 89 ? 6.254 7.758 -9.980 1.00 89.75 89 ASP A O 1
ATOM 695 N N . GLU A 1 90 ? 6.299 5.553 -9.545 1.00 91.62 90 GLU A N 1
ATOM 696 C CA . GLU A 1 90 ? 5.695 5.143 -10.801 1.00 91.62 90 GLU A CA 1
ATOM 697 C C . GLU A 1 90 ? 4.918 3.837 -10.617 1.00 91.62 90 GLU A C 1
ATOM 699 O O . GLU A 1 90 ? 5.435 2.847 -10.106 1.00 91.62 90 GLU A O 1
ATOM 704 N N . LEU A 1 91 ? 3.671 3.836 -11.084 1.00 91.50 91 LEU A N 1
ATOM 705 C CA . LEU A 1 91 ? 2.845 2.641 -11.220 1.00 91.50 91 LEU A CA 1
ATOM 706 C C . LEU A 1 91 ? 2.699 2.318 -12.701 1.00 91.50 91 LEU A C 1
ATOM 708 O O . LEU A 1 91 ? 2.480 3.227 -13.506 1.00 91.50 91 LEU A O 1
ATOM 712 N N . LEU A 1 92 ? 2.774 1.046 -13.080 1.00 92.25 92 LEU A N 1
ATOM 713 C CA . LEU A 1 92 ? 2.534 0.662 -14.468 1.00 92.25 92 LEU A CA 1
ATOM 714 C C . LEU A 1 92 ? 1.033 0.719 -14.795 1.00 92.25 92 LEU A C 1
ATOM 716 O O . LEU A 1 92 ? 0.177 0.883 -13.924 1.00 92.25 92 LEU A O 1
ATOM 720 N N . PHE A 1 93 ? 0.686 0.644 -16.081 1.00 91.81 93 PHE A N 1
ATOM 721 C CA . PHE A 1 93 ? -0.712 0.751 -16.512 1.00 91.81 93 PHE A CA 1
ATOM 722 C C . PHE A 1 93 ? -1.608 -0.326 -15.879 1.00 91.81 93 PHE A C 1
ATOM 724 O O . PHE A 1 93 ? -2.700 0.001 -15.416 1.00 91.81 93 PHE A O 1
ATOM 731 N N . SER A 1 94 ? -1.132 -1.574 -15.828 1.00 92.25 94 SER A N 1
ATOM 732 C CA . SER A 1 94 ? -1.831 -2.705 -15.207 1.00 92.25 94 SER A CA 1
ATOM 733 C C . SER A 1 94 ? -2.116 -2.441 -13.727 1.00 92.25 94 SER A C 1
ATOM 735 O O . SER A 1 94 ? -3.260 -2.555 -13.291 1.00 92.25 94 SER A O 1
ATOM 737 N N . ASP A 1 95 ? -1.105 -1.989 -12.987 1.00 92.94 95 ASP A N 1
ATOM 738 C CA . ASP A 1 95 ? -1.210 -1.620 -11.574 1.00 92.94 95 ASP A CA 1
ATOM 739 C C . ASP A 1 95 ? -2.257 -0.521 -11.345 1.00 92.94 95 ASP A C 1
ATOM 741 O O . ASP A 1 95 ? -3.160 -0.674 -10.522 1.00 92.94 95 ASP A O 1
ATOM 745 N N . ARG A 1 96 ? -2.196 0.568 -12.126 1.00 92.56 96 ARG A N 1
ATOM 746 C CA . ARG A 1 96 ? -3.174 1.667 -12.036 1.00 92.56 96 ARG A CA 1
ATOM 747 C C . ARG A 1 96 ? -4.597 1.201 -12.320 1.00 92.56 96 ARG A C 1
ATOM 749 O O . ARG A 1 96 ? -5.524 1.631 -11.639 1.00 92.56 96 ARG A O 1
ATOM 756 N N . LEU A 1 97 ? -4.779 0.349 -13.329 1.00 94.44 97 LEU A N 1
ATOM 757 C CA . LEU A 1 97 ? -6.096 -0.169 -13.689 1.00 94.44 97 LEU A CA 1
ATOM 758 C C . LEU A 1 97 ? -6.681 -1.020 -12.558 1.00 94.44 97 LEU A C 1
ATOM 760 O O . LEU A 1 97 ? -7.845 -0.843 -12.212 1.00 94.44 97 LEU A O 1
ATOM 764 N N . VAL A 1 98 ? -5.872 -1.895 -11.957 1.00 94.25 98 VAL A N 1
ATOM 765 C CA . VAL A 1 98 ? -6.288 -2.737 -10.826 1.00 94.25 98 VAL A CA 1
ATOM 766 C C . VAL A 1 98 ? -6.721 -1.884 -9.634 1.00 94.25 98 VAL A C 1
ATOM 768 O O . VAL A 1 98 ? -7.836 -2.055 -9.145 1.00 94.25 98 VAL A O 1
ATOM 771 N N . LEU A 1 99 ? -5.887 -0.926 -9.214 1.00 94.06 99 LEU A N 1
ATOM 772 C CA . LEU A 1 99 ? -6.194 -0.036 -8.087 1.00 94.06 99 LEU A CA 1
ATOM 773 C C . LEU A 1 99 ? -7.469 0.785 -8.328 1.00 94.06 99 LEU A C 1
ATOM 775 O O . LEU A 1 99 ? -8.281 0.950 -7.419 1.00 94.06 99 LEU A O 1
ATOM 779 N N . ARG A 1 100 ? -7.684 1.235 -9.570 1.00 94.50 100 ARG A N 1
ATOM 780 C CA . ARG A 1 100 ? -8.908 1.931 -9.981 1.00 94.50 100 ARG A CA 1
ATOM 781 C C . ARG A 1 100 ? -10.140 1.029 -9.883 1.00 94.50 100 ARG A C 1
ATOM 783 O O . ARG A 1 100 ? -11.145 1.404 -9.289 1.00 94.50 100 ARG A O 1
ATOM 790 N N . CYS A 1 101 ? -10.063 -0.180 -10.440 1.00 93.94 101 CYS A N 1
ATOM 791 C CA . CYS A 1 101 ? -11.168 -1.141 -10.433 1.00 93.94 101 CYS A CA 1
ATOM 792 C C . CYS A 1 101 ? -11.554 -1.621 -9.026 1.00 93.94 101 CYS A C 1
ATOM 794 O O . CYS A 1 101 ? -12.655 -2.140 -8.851 1.00 93.94 101 CYS A O 1
ATOM 796 N N . TRP A 1 102 ? -10.672 -1.477 -8.037 1.00 93.50 102 TRP A N 1
ATOM 797 C CA . TRP A 1 102 ? -10.889 -1.917 -6.655 1.00 93.50 102 TRP A CA 1
ATOM 798 C C . TRP A 1 102 ? -11.316 -0.785 -5.715 1.00 93.50 102 TRP A C 1
ATOM 800 O O . TRP A 1 102 ? -11.083 -0.857 -4.515 1.00 93.50 102 TRP A O 1
ATOM 810 N N . GLY A 1 103 ? -11.985 0.236 -6.257 1.00 88.50 103 GLY A N 1
ATOM 811 C CA . GLY A 1 103 ? -12.551 1.334 -5.472 1.00 88.50 103 GLY A CA 1
ATOM 812 C C . GLY A 1 103 ? -11.682 2.585 -5.454 1.00 88.50 103 GLY A C 1
ATOM 813 O O . GLY A 1 103 ? -11.651 3.276 -4.441 1.00 88.50 103 GLY A O 1
ATOM 814 N N . ASP A 1 104 ? -10.980 2.864 -6.559 1.00 93.12 104 ASP A N 1
ATOM 815 C CA . ASP A 1 104 ? -10.142 4.058 -6.716 1.00 93.12 104 ASP A CA 1
ATOM 816 C C . ASP A 1 104 ? -9.113 4.214 -5.580 1.00 93.12 104 ASP A C 1
ATOM 8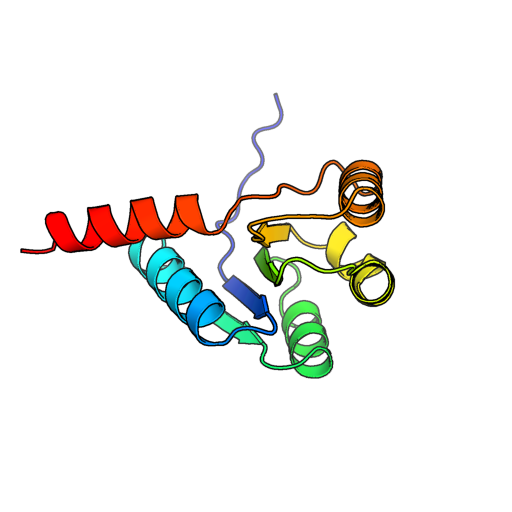18 O O . ASP A 1 104 ? -8.980 5.281 -4.976 1.00 93.12 104 ASP A O 1
ATOM 822 N N . ILE A 1 105 ? -8.375 3.130 -5.290 1.00 94.62 105 ILE A N 1
ATOM 823 C CA . ILE A 1 105 ? -7.371 3.108 -4.216 1.00 94.62 105 ILE A CA 1
ATOM 824 C C . ILE A 1 105 ? -6.368 4.255 -4.434 1.00 94.62 105 ILE A C 1
ATOM 826 O O . ILE A 1 105 ? -5.729 4.312 -5.492 1.00 94.62 105 ILE A O 1
ATOM 830 N N . PRO A 1 106 ? -6.201 5.164 -3.454 1.00 94.06 106 PRO A N 1
ATOM 831 C CA . PRO A 1 106 ? -5.366 6.340 -3.625 1.00 94.06 106 PRO A CA 1
ATOM 832 C C . PRO A 1 106 ? -3.894 5.957 -3.774 1.00 94.06 106 PRO A C 1
ATOM 834 O O . PRO A 1 106 ? -3.378 5.066 -3.090 1.00 94.06 106 PRO A O 1
ATOM 837 N N . CYS A 1 107 ? -3.206 6.687 -4.650 1.00 92.88 107 CYS A N 1
ATOM 838 C CA . CYS A 1 107 ? -1.778 6.547 -4.879 1.00 92.88 107 CYS A CA 1
ATOM 839 C C . CYS A 1 107 ? -1.054 7.896 -4.789 1.00 92.88 107 CYS A C 1
ATOM 841 O O . CYS A 1 107 ? -1.564 8.899 -5.288 1.00 92.88 107 CYS A O 1
ATOM 843 N N . ALA A 1 108 ? 0.145 7.907 -4.206 1.00 91.69 108 ALA A N 1
ATOM 844 C CA . ALA A 1 108 ? 0.999 9.089 -4.107 1.00 91.69 108 ALA A CA 1
ATOM 845 C C . ALA A 1 108 ? 2.463 8.759 -4.469 1.00 91.69 108 ALA A C 1
ATOM 847 O O . ALA A 1 108 ? 2.956 7.684 -4.125 1.00 91.69 108 ALA A O 1
ATOM 848 N N . PRO A 1 109 ? 3.196 9.662 -5.138 1.00 90.62 109 PRO A N 1
ATOM 849 C CA . PRO A 1 109 ? 4.623 9.502 -5.384 1.00 90.62 109 PRO A CA 1
ATOM 850 C C . PRO A 1 109 ? 5.453 9.765 -4.120 1.00 90.62 109 PRO A C 1
ATOM 852 O O . PRO A 1 109 ? 5.083 10.573 -3.264 1.00 90.62 109 PRO A O 1
ATOM 855 N N . TYR A 1 110 ? 6.631 9.143 -4.013 1.00 84.88 110 TYR A N 1
ATOM 856 C CA . TYR A 1 110 ? 7.495 9.299 -2.836 1.00 84.88 110 TYR A CA 1
ATOM 857 C C . TYR A 1 110 ? 7.978 10.747 -2.655 1.00 84.88 110 TYR A C 1
ATOM 859 O O . TYR A 1 110 ? 8.134 11.219 -1.527 1.00 84.88 110 TYR A O 1
ATOM 867 N N . ARG A 1 111 ? 8.141 11.503 -3.748 1.00 83.50 111 ARG A N 1
ATOM 868 C CA . ARG A 1 111 ? 8.504 12.936 -3.710 1.00 83.50 111 ARG A CA 1
ATOM 869 C C . ARG A 1 111 ? 7.567 13.812 -2.861 1.00 83.50 111 ARG A C 1
ATOM 871 O O . ARG A 1 111 ? 8.004 14.817 -2.297 1.00 83.50 111 ARG A O 1
ATOM 878 N N . GLU A 1 112 ? 6.292 13.444 -2.734 1.00 83.81 112 GLU A N 1
ATOM 879 C CA . GLU A 1 112 ? 5.355 14.173 -1.867 1.00 83.81 112 GLU A CA 1
ATOM 880 C C . GLU A 1 112 ? 5.722 13.994 -0.388 1.00 83.81 112 GLU A C 1
ATOM 882 O O . GLU A 1 112 ? 5.691 14.945 0.391 1.00 83.81 112 GLU A O 1
ATOM 887 N N . ILE A 1 113 ? 6.212 12.812 -0.020 1.00 81.19 113 ILE A N 1
ATOM 888 C CA . ILE A 1 113 ? 6.688 12.498 1.332 1.00 81.19 113 ILE A CA 1
ATOM 889 C C . ILE A 1 113 ? 8.003 13.213 1.610 1.00 81.19 113 ILE A C 1
ATOM 891 O O . ILE A 1 113 ? 8.173 13.788 2.683 1.00 81.19 113 ILE A O 1
ATOM 895 N N . GLN A 1 114 ? 8.914 13.246 0.634 1.00 74.56 114 GLN A N 1
ATOM 896 C CA . GLN A 1 114 ? 10.160 14.010 0.750 1.00 74.56 114 GLN A CA 1
ATOM 897 C C . GLN A 1 114 ? 9.891 15.490 1.041 1.00 74.56 114 GLN A C 1
ATOM 8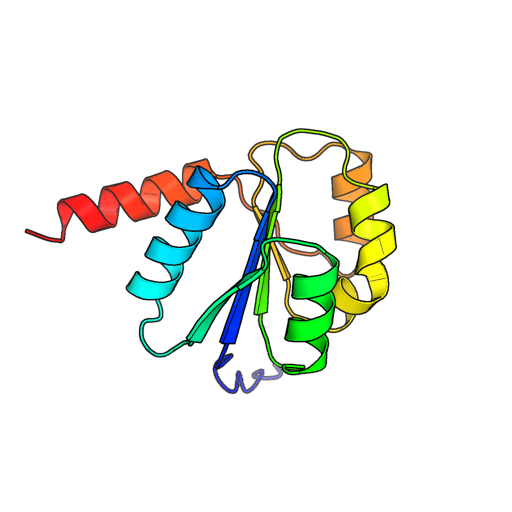99 O O . GLN A 1 114 ? 10.595 16.097 1.849 1.00 74.56 114 GLN A O 1
ATOM 904 N N . THR A 1 115 ? 8.859 16.062 0.415 1.00 79.56 115 THR A N 1
ATOM 905 C CA . THR A 1 115 ? 8.466 17.460 0.633 1.00 79.56 115 THR A CA 1
ATOM 906 C C . THR A 1 115 ? 8.011 17.678 2.075 1.00 79.56 115 THR A C 1
ATOM 908 O O . THR A 1 115 ? 8.458 18.628 2.719 1.00 79.56 115 THR A O 1
ATOM 911 N N . ILE A 1 116 ? 7.204 16.761 2.617 1.00 78.31 116 ILE A N 1
ATOM 912 C CA . ILE A 1 116 ? 6.749 16.810 4.013 1.00 78.31 116 ILE A CA 1
ATOM 913 C C . ILE A 1 116 ? 7.936 16.679 4.972 1.00 78.31 116 ILE A C 1
ATOM 915 O O . ILE A 1 116 ? 8.085 17.508 5.866 1.00 78.31 116 ILE A O 1
ATOM 919 N N . ILE A 1 117 ? 8.823 15.701 4.763 1.00 74.75 117 ILE A N 1
ATOM 920 C CA . ILE A 1 117 ? 10.020 15.500 5.600 1.00 74.75 117 ILE A CA 1
ATOM 921 C C . ILE A 1 117 ? 10.907 16.746 5.593 1.00 74.75 117 ILE A C 1
ATOM 923 O O . ILE A 1 117 ? 11.330 17.210 6.650 1.00 74.75 117 ILE A O 1
ATOM 927 N N . SER A 1 118 ? 11.152 17.317 4.412 1.00 76.00 118 SER A N 1
ATOM 928 C CA . SER A 1 118 ? 11.967 18.528 4.263 1.00 76.00 118 SER A CA 1
ATOM 929 C C . SER A 1 118 ? 11.335 19.724 4.978 1.00 76.00 118 SER A C 1
ATOM 931 O O . SER A 1 118 ? 12.043 20.558 5.537 1.00 76.00 118 SER A O 1
ATOM 933 N N . GLY A 1 119 ? 10.002 19.820 4.971 1.00 72.94 119 GLY A N 1
ATOM 934 C CA . GLY A 1 119 ? 9.263 20.812 5.747 1.00 72.94 119 GLY A CA 1
ATOM 935 C C . GLY A 1 119 ? 9.437 20.594 7.249 1.00 72.94 119 GLY A C 1
ATOM 936 O O . GLY A 1 119 ? 9.840 21.513 7.953 1.00 72.94 119 GLY A O 1
ATOM 937 N N . LEU A 1 120 ? 9.222 19.370 7.734 1.00 70.00 120 LEU A N 1
ATOM 938 C CA . LEU A 1 120 ? 9.372 19.023 9.152 1.00 70.00 120 LEU A CA 1
ATOM 939 C C . LEU A 1 120 ? 10.781 19.330 9.680 1.00 70.00 120 LEU A C 1
ATOM 941 O O . LEU A 1 120 ? 10.917 19.870 10.773 1.00 70.00 120 LEU A O 1
ATOM 945 N N . GLN A 1 121 ? 11.824 19.062 8.890 1.00 66.06 121 GLN A N 1
ATOM 946 C CA . GLN A 1 121 ? 13.205 19.406 9.249 1.00 66.06 121 GLN A CA 1
ATOM 947 C C . GLN A 1 121 ? 13.440 20.920 9.356 1.00 66.06 121 GLN A C 1
ATOM 949 O O . GLN A 1 121 ? 14.228 21.354 10.188 1.00 66.06 121 GLN A O 1
ATOM 954 N N . LYS A 1 122 ? 12.755 21.733 8.544 1.00 62.94 122 LYS A N 1
ATOM 955 C CA . LYS A 1 122 ? 12.878 23.200 8.582 1.00 62.94 122 LYS A CA 1
ATOM 956 C C . LYS A 1 122 ? 12.160 23.8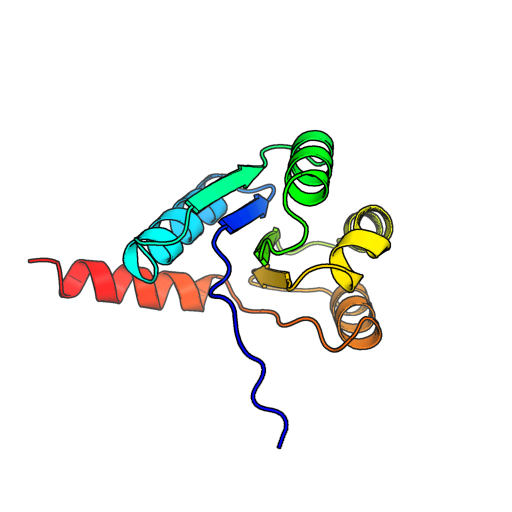45 9.770 1.00 62.94 122 LYS A C 1
ATOM 958 O O . LYS A 1 122 ? 12.566 24.926 10.176 1.00 62.94 122 LYS A O 1
ATOM 963 N N . TYR A 1 123 ? 11.112 23.213 10.302 1.00 56.69 123 TYR A N 1
ATOM 964 C CA . TYR A 1 123 ? 10.318 23.735 11.426 1.00 56.69 123 TYR A CA 1
ATOM 965 C C . TYR A 1 123 ? 10.647 23.079 12.780 1.00 56.69 123 TYR A C 1
ATOM 967 O O . TYR A 1 123 ? 10.088 23.476 13.797 1.00 56.69 123 TYR A O 1
ATOM 975 N N . GLY A 1 124 ? 11.530 22.077 12.804 1.00 53.75 124 GLY A N 1
ATOM 976 C CA . GLY A 1 124 ? 11.967 21.368 14.013 1.00 53.75 124 GLY A CA 1
ATOM 977 C C . GLY A 1 124 ? 13.163 21.993 14.745 1.00 53.75 124 GLY A C 1
ATOM 978 O O . GLY A 1 124 ? 13.814 21.283 15.513 1.00 53.75 124 GLY A O 1
ATOM 979 N N . HIS A 1 125 ? 13.467 23.272 14.491 1.00 43.16 125 HIS A N 1
ATOM 980 C CA . HIS A 1 125 ? 14.510 24.056 15.161 1.00 43.16 125 HIS A CA 1
ATOM 981 C C . HIS A 1 125 ? 13.916 25.266 15.878 1.00 43.16 125 HIS A C 1
ATOM 983 O O . HIS A 1 125 ? 13.186 26.034 15.212 1.00 43.16 125 HIS A O 1
#

pLDDT: mean 85.8, std 14.35, range [31.61, 96.94]

Sequence (125 aa):
MTAYNMTAARQVIIHGDCWPVVSAVQAVVRAMRPECRCDIAESLPCLLQRLTGAPEAVLILCLRPREHIYLFYALKSLLLDHPVLVISDELLFSDRLVLRCWGDIPCAPYREIQTIISGLQKYGH

Foldseek 3Di:
DDDPPCPPLQEEEEEEDDVVLSVLVQVLCCVVCVNHHYYYQDDPVSVVVVCVVRQAYEYEYEYEPDACLVVCVVCVVVLLSYQYEYEYQDDDPNRCVSCCVSPVRHYYYSVVSVVSVVVCVVPVD